Protein AF-A0A2E0RN48-F1 (afdb_monomer)

Radius of gyration: 16.46 Å; Cα contacts (8 Å, |Δi|>4): 132; chains: 1; bounding box: 46×25×38 Å

Mean predicted aligned error: 9.97 Å

Solvent-accessible surface area (backbone atoms only — not comparable to full-atom values): 5967 Å² total; per-residue (Å²): 136,84,85,84,77,69,91,80,60,86,75,94,68,83,80,81,78,86,72,81,78,79,84,78,49,62,66,33,27,38,16,39,38,27,37,59,39,62,66,19,54,60,51,52,50,53,51,50,50,57,47,45,76,76,25,59,44,66,44,75,46,80,44,44,25,54,81,74,37,91,24,60,94,44,75,77,44,69,69,55,51,52,60,38,63,72,58,34,81,47,73,50,70,46,90,45,119

Secondary structure (DSSP, 8-state):
------TTS--------S-------TTPEEEEEE-S-TTHHHHHHHHHHHHHHHS--SEEEEEEHHHHSS-TTSPPPHHHHHHHHTTEEEEEEE---

Foldseek 3Di:
DDDDDDPPPDDPDDDPPDDPDDDQQAQAEEEEEEQQDPCQVVVSVVVVVVCCVVHVHVYYHYYYCVVQHPGNVDDDDPVSVCSRPVGHPYYDYDDDD

pLDDT: mean 82.37, std 14.41, range [41.75, 96.75]

Nearest PDB structures (foldseek):
  1tvm-assembly1_A  TM=3.761E-01  e=6.369E-01  Escherichia coli
  6j0y-assembly1_A  TM=4.929E-01  e=2.825E+00  Saccharomyces cerevisiae S288C
  3dsr-assembly1_A  TM=5.364E-01  e=7.801E+00  Methanosarcina mazei
  6j0x-assembly4_D  TM=4.785E-01  e=5.560E+00  Saccharomyces cerevisiae S288C
  3tiv-assembly1_A  TM=4.454E-01  e=4.856E+00  Methanosarcina mazei Go1

Sequence (97 aa):
MQKLVDPTGAISGVESTGERWQLDLNGQTLGLLSNGKAKASDLLEAVARRLGDRFDLAGVIRADKSHEAAGPARPATPEIIDRLSSGAVAVLVASGD

Structure (mmCIF, N/CA/C/O backbone):
data_AF-A0A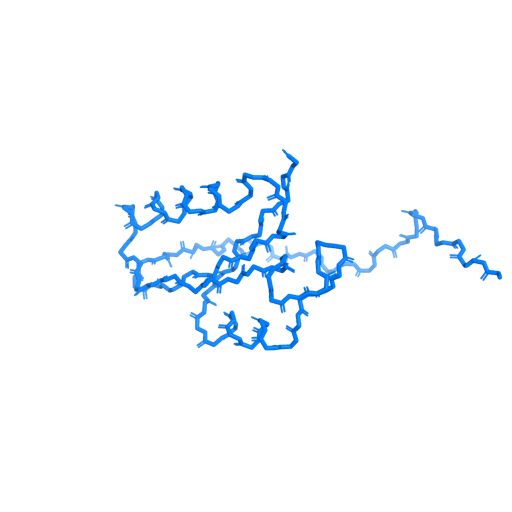2E0RN48-F1
#
_entry.id   AF-A0A2E0RN48-F1
#
loop_
_atom_site.group_PDB
_atom_site.id
_atom_site.type_symbol
_atom_site.label_atom_id
_atom_site.label_alt_id
_atom_site.label_comp_id
_atom_site.label_asym_id
_atom_site.label_entity_id
_atom_site.label_seq_id
_atom_site.pdbx_PDB_ins_code
_atom_site.Cartn_x
_atom_site.Cartn_y
_atom_site.Cartn_z
_atom_site.occupancy
_atom_site.B_iso_or_equiv
_atom_site.auth_seq_id
_atom_site.auth_comp_id
_atom_site.auth_asym_id
_atom_site.auth_atom_id
_atom_site.pdbx_PDB_model_num
ATOM 1 N N . MET A 1 1 ? 35.557 10.496 -14.706 1.00 41.75 1 MET A N 1
ATOM 2 C CA . MET A 1 1 ? 35.983 10.491 -13.288 1.00 41.75 1 MET A CA 1
ATOM 3 C C . MET A 1 1 ? 34.794 10.082 -12.434 1.00 41.75 1 MET A C 1
ATOM 5 O O . MET A 1 1 ? 33.852 10.855 -12.335 1.00 41.75 1 MET A O 1
ATOM 9 N N . GLN A 1 2 ? 34.781 8.860 -11.898 1.00 48.88 2 GLN A N 1
ATOM 10 C CA . GLN A 1 2 ? 33.768 8.443 -10.922 1.00 48.88 2 GLN A CA 1
ATOM 11 C C . GLN A 1 2 ? 34.180 8.950 -9.536 1.00 48.88 2 GLN A C 1
ATOM 13 O O . GLN A 1 2 ? 35.330 8.794 -9.133 1.00 48.88 2 GLN A O 1
ATOM 18 N N . LYS A 1 3 ? 33.248 9.597 -8.834 1.00 60.84 3 LYS A N 1
ATOM 19 C CA . LYS A 1 3 ? 33.436 10.075 -7.464 1.00 60.84 3 LYS A CA 1
ATOM 20 C C . LYS A 1 3 ? 33.211 8.887 -6.523 1.00 60.84 3 LYS A C 1
ATOM 22 O O . LYS A 1 3 ? 32.080 8.428 -6.394 1.00 60.84 3 LYS A O 1
ATOM 27 N N . LEU A 1 4 ? 34.287 8.364 -5.937 1.00 63.84 4 LEU A N 1
ATOM 28 C CA . LEU A 1 4 ? 34.234 7.304 -4.929 1.00 63.84 4 LEU A CA 1
ATOM 29 C C . LEU A 1 4 ? 33.629 7.889 -3.646 1.00 63.84 4 LEU A C 1
ATOM 31 O O . LEU A 1 4 ? 34.148 8.867 -3.110 1.00 63.84 4 LEU A O 1
ATOM 35 N N . VAL A 1 5 ? 32.498 7.342 -3.208 1.00 66.12 5 VAL A N 1
ATOM 36 C CA . VAL A 1 5 ? 31.827 7.741 -1.965 1.00 66.12 5 VAL A CA 1
ATOM 37 C C . VAL A 1 5 ? 32.396 6.894 -0.833 1.00 66.12 5 VAL A C 1
ATOM 39 O O . VAL A 1 5 ? 32.502 5.680 -0.983 1.00 66.12 5 VAL A O 1
ATOM 42 N N . ASP A 1 6 ? 32.774 7.537 0.270 1.00 77.88 6 ASP A N 1
ATOM 43 C CA . ASP A 1 6 ? 33.261 6.872 1.480 1.00 77.88 6 ASP A CA 1
ATOM 44 C C . ASP A 1 6 ? 32.086 6.180 2.206 1.00 77.88 6 ASP A C 1
ATOM 46 O O . ASP A 1 6 ? 31.199 6.876 2.710 1.00 77.88 6 ASP A O 1
ATOM 50 N N . PRO A 1 7 ? 32.043 4.833 2.267 1.00 60.16 7 PRO A N 1
ATOM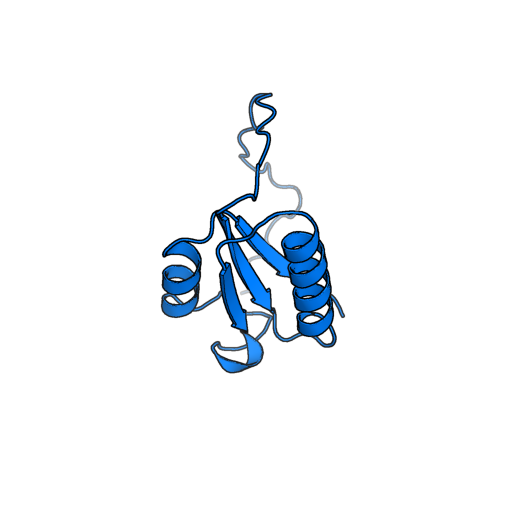 51 C CA . PRO A 1 7 ? 30.966 4.093 2.929 1.00 60.16 7 PRO A CA 1
ATOM 52 C C . PRO A 1 7 ? 31.031 4.164 4.465 1.00 60.16 7 PRO A C 1
ATOM 54 O O . PRO A 1 7 ? 30.113 3.695 5.133 1.00 60.16 7 PRO A O 1
ATOM 57 N N . THR A 1 8 ? 32.102 4.734 5.021 1.00 75.00 8 THR A N 1
ATOM 58 C CA . THR A 1 8 ? 32.360 4.899 6.461 1.00 75.00 8 THR A CA 1
ATOM 59 C C . THR A 1 8 ? 32.204 6.341 6.948 1.00 75.00 8 THR A C 1
ATOM 61 O O . THR A 1 8 ? 32.412 6.614 8.131 1.00 75.00 8 THR A O 1
ATOM 64 N N . GLY A 1 9 ? 31.815 7.270 6.068 1.00 72.50 9 GLY A N 1
ATOM 65 C CA . GLY A 1 9 ? 31.541 8.654 6.444 1.00 72.50 9 GLY A CA 1
ATOM 66 C C . GLY A 1 9 ? 30.435 8.754 7.499 1.00 72.50 9 GLY A C 1
ATOM 67 O O . GLY A 1 9 ? 29.478 7.980 7.493 1.00 72.50 9 GLY A O 1
ATOM 68 N N . ALA A 1 10 ? 30.559 9.719 8.413 1.00 63.59 10 ALA A N 1
ATOM 69 C CA . ALA A 1 10 ? 29.553 9.959 9.441 1.00 63.59 10 ALA A CA 1
ATOM 70 C C . ALA A 1 10 ? 28.183 10.231 8.794 1.00 63.59 10 ALA A C 1
ATOM 72 O O . ALA A 1 10 ? 27.998 11.226 8.092 1.00 63.59 10 ALA A O 1
ATOM 73 N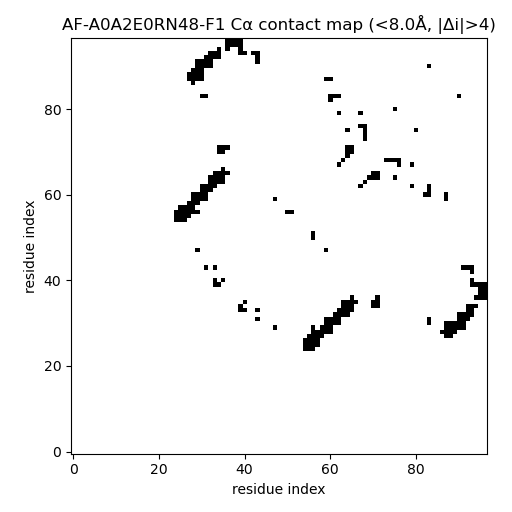 N . ILE A 1 11 ? 27.220 9.342 9.034 1.00 62.47 11 ILE A N 1
ATOM 74 C CA . ILE A 1 11 ? 25.829 9.557 8.642 1.00 62.47 11 ILE A CA 1
ATOM 75 C C . ILE A 1 11 ? 25.218 10.482 9.697 1.00 62.47 11 ILE A C 1
ATOM 77 O O . ILE A 1 11 ? 25.023 10.071 10.839 1.00 62.47 11 ILE A O 1
ATOM 81 N N . SER A 1 12 ? 24.914 11.732 9.339 1.00 60.91 12 SER A N 1
ATOM 82 C CA . SER A 1 12 ? 24.049 12.577 10.170 1.00 60.91 12 SER A CA 1
ATOM 83 C C . SER A 1 12 ? 22.633 12.000 10.150 1.00 60.91 12 SER A C 1
ATOM 85 O O . SER A 1 12 ? 21.836 12.315 9.271 1.00 60.91 12 SER A O 1
ATOM 87 N N . GLY A 1 13 ? 22.339 11.121 11.103 1.00 58.69 13 GLY A N 1
ATOM 88 C CA . GLY A 1 13 ? 20.995 10.654 11.418 1.00 58.69 13 GLY A CA 1
ATOM 89 C C . GLY A 1 13 ? 20.567 11.205 12.772 1.00 58.69 13 GLY A C 1
ATOM 90 O O . GLY A 1 13 ? 21.357 11.229 13.712 1.00 58.69 13 GLY A O 1
ATOM 91 N N . VAL A 1 14 ? 19.321 11.657 12.875 1.00 59.31 14 VAL A N 1
ATOM 92 C CA . VAL A 1 14 ? 18.684 11.889 14.173 1.00 59.31 14 VAL A CA 1
ATOM 93 C C . VAL A 1 14 ? 18.189 10.524 14.646 1.00 59.31 14 VAL A C 1
ATOM 95 O O . VAL A 1 14 ? 17.346 9.922 13.979 1.00 59.31 14 VAL A O 1
ATOM 98 N N . GLU A 1 15 ? 18.729 9.999 15.749 1.00 60.97 15 GLU A N 1
ATOM 99 C CA . GLU A 1 15 ? 18.121 8.839 16.406 1.00 60.97 15 GLU A CA 1
ATOM 100 C C . GLU A 1 15 ? 16.691 9.205 16.817 1.00 60.97 15 GLU A C 1
ATOM 102 O O . GLU A 1 15 ? 16.456 10.215 17.482 1.00 60.97 15 GLU A O 1
ATOM 107 N N . SER A 1 16 ? 15.726 8.394 16.383 1.00 60.94 16 SER A N 1
ATOM 108 C CA . SER A 1 16 ? 14.322 8.569 16.743 1.00 60.94 16 SER A CA 1
ATOM 109 C C . SER A 1 16 ? 14.179 8.442 18.262 1.00 60.94 16 SER A C 1
ATOM 111 O O . SER A 1 16 ? 14.479 7.403 18.852 1.00 60.94 16 SER A O 1
ATOM 113 N N . THR A 1 17 ? 13.755 9.526 18.908 1.00 55.69 17 THR A N 1
ATOM 114 C CA . THR A 1 17 ? 13.519 9.592 20.348 1.00 55.69 17 THR A CA 1
ATOM 115 C C . THR A 1 17 ? 12.349 8.691 20.718 1.00 55.69 17 THR A C 1
ATOM 117 O O . THR A 1 17 ? 11.221 9.121 20.549 1.00 55.69 17 THR A O 1
ATOM 120 N N . GLY A 1 18 ? 12.615 7.469 21.198 1.00 52.34 18 GLY A N 1
ATOM 121 C CA . GLY A 1 18 ? 11.863 6.677 22.198 1.00 52.34 18 GLY A CA 1
ATOM 122 C C . GLY A 1 18 ? 10.334 6.497 22.119 1.00 52.34 18 GLY A C 1
ATOM 123 O O . GLY A 1 18 ? 9.787 5.735 22.919 1.00 52.34 18 GLY A O 1
ATOM 124 N N . GLU A 1 19 ? 9.623 7.151 21.209 1.00 56.59 19 GLU A N 1
ATOM 125 C CA . GLU A 1 19 ? 8.175 7.124 21.109 1.00 56.59 19 GLU A CA 1
ATOM 126 C C . GLU A 1 19 ? 7.762 5.813 20.448 1.00 56.59 19 GLU A C 1
ATOM 128 O O . GLU A 1 19 ? 7.938 5.579 19.250 1.00 56.59 19 GLU A O 1
ATOM 133 N N . ARG A 1 20 ? 7.219 4.908 21.264 1.00 56.03 20 ARG A N 1
ATOM 134 C CA . ARG A 1 20 ? 6.541 3.713 20.769 1.00 56.03 20 ARG A CA 1
ATOM 135 C C . ARG A 1 20 ? 5.211 4.139 20.167 1.00 56.03 20 ARG A C 1
ATOM 137 O O . ARG A 1 20 ? 4.192 4.160 20.849 1.00 56.03 20 ARG A O 1
ATOM 144 N N . TRP A 1 21 ? 5.226 4.466 18.887 1.00 58.03 21 TRP A N 1
ATOM 145 C CA . TRP A 1 21 ? 4.008 4.569 18.104 1.00 58.03 21 TRP A CA 1
ATOM 146 C C . TRP A 1 21 ? 3.384 3.171 17.988 1.00 58.03 21 TRP A C 1
ATOM 148 O O . TRP A 1 21 ? 4.028 2.208 17.568 1.00 58.03 21 TRP A O 1
ATOM 158 N N . GLN A 1 22 ? 2.132 3.038 18.423 1.00 65.56 22 GLN A N 1
ATOM 159 C CA . GLN A 1 22 ? 1.303 1.891 18.075 1.00 65.56 22 GLN A CA 1
ATOM 160 C C . GLN A 1 22 ? 0.544 2.258 16.809 1.00 65.56 22 GLN A C 1
ATOM 162 O O . GLN A 1 22 ? -0.276 3.172 16.815 1.00 65.56 22 GLN A O 1
ATOM 167 N N . LEU A 1 23 ? 0.847 1.560 15.719 1.00 71.38 23 LEU A N 1
ATOM 168 C CA . LEU A 1 23 ? 0.084 1.684 14.490 1.00 71.38 23 LEU A CA 1
ATOM 169 C C . LEU A 1 23 ? -1.128 0.755 14.577 1.00 71.38 23 LEU A C 1
ATOM 171 O O . LEU A 1 23 ? -0.984 -0.460 14.423 1.00 71.38 23 LEU A O 1
ATOM 175 N N . ASP A 1 24 ? -2.304 1.324 14.840 1.00 85.38 24 ASP A N 1
ATOM 176 C CA . ASP A 1 24 ? -3.562 0.645 14.543 1.00 85.38 24 ASP A CA 1
ATOM 177 C C . ASP A 1 24 ? -3.877 0.823 13.056 1.00 85.38 24 ASP A C 1
ATOM 179 O O . ASP A 1 24 ? -3.822 1.929 12.517 1.00 85.38 24 ASP A O 1
ATOM 183 N N . LEU A 1 25 ? -4.166 -0.288 12.391 1.00 91.56 25 LEU A N 1
ATOM 184 C CA . LEU A 1 25 ? -4.469 -0.334 10.968 1.00 91.56 25 LEU A CA 1
ATOM 185 C C . LEU A 1 25 ? -5.977 -0.411 10.693 1.00 91.56 25 LEU A C 1
ATOM 187 O O . LEU A 1 25 ? -6.377 -0.342 9.534 1.00 91.56 25 LEU A O 1
ATOM 191 N N . ASN A 1 26 ? -6.824 -0.519 11.720 1.00 94.62 26 ASN A N 1
ATOM 192 C CA . ASN A 1 26 ? -8.275 -0.524 11.537 1.00 94.62 26 ASN A CA 1
ATOM 193 C C . ASN A 1 26 ? -8.759 0.778 10.880 1.00 94.62 26 ASN A C 1
ATOM 195 O O . ASN A 1 26 ? -8.426 1.882 11.314 1.00 94.62 26 ASN A O 1
ATOM 199 N N . GLY A 1 27 ? -9.533 0.644 9.805 1.00 95.19 27 GLY A N 1
ATOM 200 C CA . GLY A 1 27 ? -10.015 1.750 8.982 1.00 95.19 27 GLY A CA 1
ATOM 201 C C . GLY A 1 27 ? -8.922 2.485 8.199 1.00 95.19 27 GLY A C 1
ATOM 202 O O . GLY A 1 27 ? -9.210 3.513 7.588 1.00 95.19 27 GLY A O 1
ATOM 203 N N . GLN A 1 28 ? -7.676 2.000 8.200 1.00 95.69 28 GLN A N 1
ATOM 204 C CA . GLN A 1 28 ? -6.561 2.652 7.511 1.00 95.69 28 GLN A CA 1
ATOM 205 C C . GLN A 1 28 ? -6.327 2.070 6.118 1.00 95.69 28 GLN A C 1
ATOM 207 O O . GLN A 1 28 ? -6.677 0.928 5.821 1.00 95.69 28 GLN A O 1
ATOM 212 N N . THR A 1 29 ? -5.694 2.867 5.258 1.00 96.75 29 THR A N 1
ATOM 213 C CA . THR A 1 29 ? -5.252 2.433 3.929 1.00 96.75 29 THR A CA 1
ATOM 214 C C . THR A 1 29 ? -3.753 2.150 3.935 1.00 96.75 29 THR A C 1
ATOM 216 O O . THR A 1 29 ? -2.970 2.946 4.453 1.00 96.75 29 THR A O 1
ATOM 219 N N . LEU A 1 30 ? -3.337 1.033 3.335 1.00 95.88 30 LEU A N 1
ATOM 220 C CA . LEU A 1 30 ? -1.922 0.701 3.132 1.00 95.88 30 LEU A CA 1
ATOM 221 C C . LEU A 1 30 ? -1.485 0.967 1.692 1.00 95.88 30 LEU A C 1
ATOM 223 O O . LEU A 1 30 ? -2.248 0.777 0.752 1.00 95.88 30 LEU A O 1
ATOM 227 N N . GLY A 1 31 ? -0.230 1.356 1.508 1.00 96.50 31 GLY A N 1
ATOM 228 C CA . GLY A 1 31 ? 0.423 1.415 0.207 1.00 96.50 31 GLY A CA 1
ATOM 229 C C . GLY A 1 31 ? 1.297 0.185 -0.013 1.00 96.50 31 GLY A C 1
ATOM 230 O O . GLY A 1 31 ? 2.008 -0.237 0.895 1.00 96.50 31 GLY A O 1
ATOM 231 N N . LEU A 1 32 ? 1.292 -0.372 -1.219 1.00 95.06 32 LEU A N 1
ATOM 232 C CA . LEU A 1 32 ? 2.222 -1.408 -1.661 1.00 95.06 32 LEU A CA 1
ATOM 233 C C . LEU A 1 32 ? 3.036 -0.866 -2.829 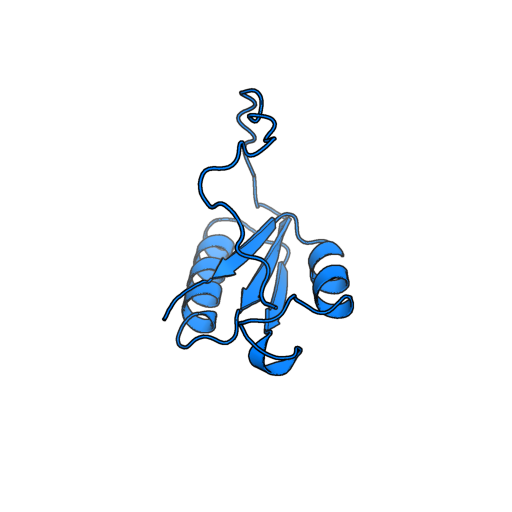1.00 95.06 32 LEU A C 1
ATOM 235 O O . LEU A 1 32 ? 2.468 -0.429 -3.830 1.00 95.06 32 LEU A O 1
ATOM 239 N N . LEU A 1 33 ? 4.359 -0.929 -2.713 1.00 92.88 33 LEU A N 1
ATOM 240 C CA . LEU A 1 33 ? 5.278 -0.573 -3.786 1.00 92.88 33 LEU A CA 1
ATOM 241 C C . LEU A 1 33 ? 6.123 -1.791 -4.161 1.00 92.88 33 LEU A C 1
ATOM 243 O O . LEU A 1 33 ? 7.076 -2.149 -3.461 1.00 92.88 33 LEU A O 1
ATOM 247 N N . SER A 1 34 ? 5.789 -2.411 -5.291 1.00 90.06 34 SER A N 1
ATOM 248 C CA . SER A 1 34 ? 6.623 -3.445 -5.890 1.00 90.06 34 SER A CA 1
ATOM 249 C C . SER A 1 34 ? 7.802 -2.808 -6.615 1.00 90.06 34 SER A C 1
ATOM 251 O O . SER A 1 34 ? 7.671 -1.838 -7.369 1.00 90.06 34 SER A O 1
ATOM 253 N N . ASN A 1 35 ? 8.987 -3.362 -6.376 1.00 83.00 35 ASN A N 1
ATOM 254 C CA . ASN A 1 35 ? 10.207 -2.932 -7.042 1.00 83.00 35 ASN A CA 1
ATOM 255 C C . ASN A 1 35 ? 10.400 -3.626 -8.405 1.00 83.00 35 ASN A C 1
ATOM 257 O O . ASN A 1 35 ? 11.460 -3.486 -9.002 1.00 83.00 35 ASN A O 1
ATOM 261 N N . GLY A 1 36 ? 9.428 -4.408 -8.885 1.00 76.75 36 GLY A N 1
ATOM 262 C CA . GLY A 1 36 ? 9.541 -5.130 -10.153 1.00 76.75 36 GLY A CA 1
ATOM 263 C C . GLY A 1 36 ? 10.475 -6.344 -10.123 1.00 76.75 36 GLY A C 1
ATOM 264 O O . GLY A 1 36 ? 10.870 -6.848 -11.171 1.00 76.75 36 GLY A O 1
ATOM 265 N N . LYS A 1 37 ? 10.872 -6.802 -8.929 1.00 79.25 37 LYS A N 1
ATOM 266 C CA . LYS A 1 37 ? 11.626 -8.048 -8.758 1.00 79.25 37 LYS A CA 1
ATOM 267 C C . LYS A 1 37 ? 10.672 -9.243 -8.681 1.00 79.25 37 LYS A C 1
ATOM 269 O O . LYS A 1 37 ? 9.521 -9.096 -8.259 1.00 79.25 37 LYS A O 1
ATOM 274 N N . ALA A 1 38 ? 11.151 -10.420 -9.081 1.00 75.06 38 ALA A N 1
ATOM 275 C CA . ALA A 1 38 ? 10.348 -11.636 -9.074 1.00 75.06 38 ALA A CA 1
ATOM 276 C C . ALA A 1 38 ? 9.787 -11.907 -7.667 1.00 75.06 38 ALA A C 1
ATOM 278 O O . ALA A 1 38 ? 10.446 -11.652 -6.663 1.00 75.06 38 ALA A O 1
ATOM 279 N N . LYS A 1 39 ? 8.537 -12.381 -7.588 1.00 80.25 39 LYS A N 1
ATOM 280 C CA . LYS A 1 39 ? 7.822 -12.726 -6.337 1.00 80.25 39 LYS A CA 1
ATOM 281 C C . LYS A 1 39 ? 7.593 -11.585 -5.334 1.00 80.25 39 LYS A C 1
ATOM 283 O O . LYS A 1 39 ? 6.862 -11.783 -4.365 1.00 80.25 39 LYS A O 1
ATOM 288 N N . ALA A 1 40 ? 8.155 -10.394 -5.548 1.00 82.94 40 ALA A N 1
ATOM 289 C CA . ALA A 1 40 ? 7.969 -9.251 -4.657 1.00 82.94 40 ALA A CA 1
ATOM 290 C C . ALA A 1 40 ? 6.491 -8.843 -4.577 1.00 82.94 40 ALA A C 1
ATOM 292 O O . ALA A 1 40 ? 5.978 -8.605 -3.485 1.00 82.94 40 ALA A O 1
ATOM 293 N N . SER A 1 41 ? 5.800 -8.830 -5.719 1.00 86.00 41 SER A N 1
ATOM 294 C CA . SER A 1 41 ? 4.368 -8.528 -5.784 1.00 86.00 41 SER A CA 1
ATOM 295 C C . SER A 1 41 ? 3.534 -9.571 -5.032 1.00 86.00 41 SER A C 1
ATOM 297 O O . SER A 1 41 ? 2.713 -9.196 -4.202 1.00 86.00 41 SER A O 1
ATOM 299 N N . ASP A 1 42 ? 3.798 -10.867 -5.225 1.00 88.94 42 ASP A N 1
ATOM 300 C CA . ASP A 1 42 ? 3.058 -11.942 -4.542 1.00 88.94 42 ASP A CA 1
ATOM 301 C C . ASP A 1 42 ? 3.234 -11.887 -3.021 1.00 88.94 42 ASP A C 1
ATOM 303 O O . ASP A 1 42 ? 2.275 -12.061 -2.268 1.00 88.94 42 ASP A O 1
ATOM 307 N N . LEU A 1 43 ? 4.456 -11.602 -2.557 1.00 90.19 43 LEU A N 1
ATOM 308 C CA . LEU A 1 43 ? 4.738 -11.411 -1.138 1.00 90.19 43 LEU A CA 1
ATOM 309 C C . LEU A 1 43 ? 3.965 -10.214 -0.575 1.00 90.19 43 LEU A C 1
ATOM 311 O O . LEU A 1 43 ? 3.343 -10.334 0.480 1.00 90.19 43 LEU A O 1
ATOM 315 N N . LEU A 1 44 ? 3.994 -9.070 -1.267 1.00 93.00 44 LEU A N 1
ATOM 316 C CA . LEU A 1 44 ? 3.282 -7.866 -0.836 1.00 93.00 44 LEU A CA 1
ATOM 317 C C . LEU A 1 44 ? 1.771 -8.099 -0.775 1.00 93.00 44 LEU A C 1
ATOM 319 O O . LEU A 1 44 ? 1.142 -7.703 0.204 1.00 93.00 44 LEU A O 1
ATOM 323 N N . GLU A 1 45 ? 1.197 -8.795 -1.756 1.00 92.62 45 GLU A N 1
ATOM 324 C CA . GLU A 1 45 ? -0.224 -9.150 -1.748 1.00 92.62 45 GLU A CA 1
ATOM 325 C C . GLU A 1 45 ? -0.567 -10.127 -0.619 1.00 92.62 45 GLU A C 1
ATOM 327 O O . GLU A 1 45 ? -1.585 -9.960 0.054 1.00 92.62 45 GLU A O 1
ATOM 332 N N . ALA A 1 46 ? 0.280 -11.125 -0.356 1.00 93.88 46 ALA A N 1
ATOM 333 C CA . ALA A 1 46 ? 0.076 -12.055 0.752 1.00 93.88 46 ALA A CA 1
ATOM 334 C C . ALA A 1 46 ? 0.123 -11.341 2.114 1.00 93.88 46 ALA A C 1
ATOM 336 O O . ALA A 1 46 ? -0.700 -11.616 2.991 1.00 93.88 46 ALA A O 1
ATOM 337 N N . VAL A 1 47 ? 1.053 -10.396 2.286 1.00 93.56 47 VAL A N 1
ATOM 338 C CA . VAL A 1 47 ? 1.137 -9.560 3.490 1.00 93.56 47 VAL A CA 1
ATOM 339 C C . VAL A 1 47 ? -0.091 -8.661 3.606 1.00 93.56 47 VAL A C 1
ATOM 341 O O . VAL A 1 47 ? -0.701 -8.621 4.6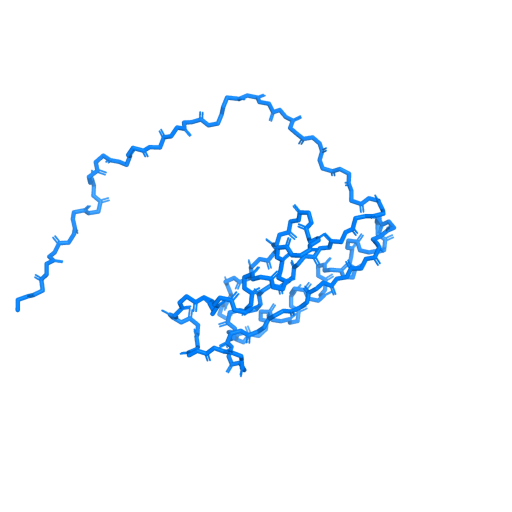71 1.00 93.56 47 VAL A O 1
ATOM 344 N N . ALA A 1 48 ? -0.498 -7.991 2.527 1.00 94.06 48 ALA A N 1
ATOM 345 C CA . ALA A 1 48 ? -1.667 -7.118 2.525 1.00 94.06 48 ALA A CA 1
ATOM 346 C C . ALA A 1 48 ? -2.957 -7.874 2.852 1.00 94.06 48 ALA A C 1
ATOM 348 O O . ALA A 1 48 ? -3.739 -7.394 3.666 1.00 94.06 48 ALA A O 1
ATOM 349 N N . ARG A 1 49 ? -3.148 -9.081 2.300 1.00 95.38 49 ARG A N 1
ATOM 350 C CA . ARG A 1 49 ? -4.267 -9.963 2.667 1.00 95.38 49 ARG A CA 1
ATOM 351 C C . ARG A 1 49 ? -4.242 -10.303 4.147 1.00 95.38 49 ARG A C 1
ATOM 353 O O . ARG A 1 49 ? -5.228 -10.092 4.833 1.00 95.38 49 ARG A O 1
ATOM 360 N N . ARG A 1 50 ? -3.097 -10.747 4.668 1.00 95.56 50 ARG A N 1
ATOM 361 C CA . ARG A 1 50 ? -2.977 -11.111 6.086 1.00 95.56 50 ARG A CA 1
ATOM 362 C C . ARG A 1 50 ? -3.213 -9.922 7.023 1.00 95.56 50 ARG A C 1
ATOM 364 O O . ARG A 1 50 ? -3.707 -10.116 8.130 1.00 95.56 50 ARG A O 1
ATOM 371 N N . LEU A 1 51 ? -2.837 -8.713 6.605 1.00 93.88 51 LEU A N 1
ATOM 372 C CA . LEU A 1 51 ? -3.130 -7.488 7.345 1.00 93.88 51 LEU A CA 1
ATOM 373 C C . LEU A 1 51 ? -4.606 -7.099 7.226 1.00 93.88 51 LEU A C 1
ATOM 375 O O . LEU A 1 51 ? -5.177 -6.755 8.247 1.00 93.88 51 LEU A O 1
ATOM 379 N N . GLY A 1 52 ? -5.230 -7.231 6.055 1.00 94.06 52 GLY A N 1
ATOM 380 C CA . GLY A 1 52 ? -6.669 -7.009 5.859 1.00 94.06 52 GLY A CA 1
ATOM 381 C C . GLY A 1 52 ? -7.564 -8.012 6.591 1.00 94.06 52 GLY A C 1
ATOM 382 O O . GLY A 1 52 ? -8.630 -7.656 7.069 1.00 94.06 52 GLY A O 1
ATOM 383 N N . ASP A 1 53 ? -7.123 -9.260 6.742 1.00 93.62 53 ASP A N 1
ATOM 384 C CA . ASP A 1 53 ? -7.859 -10.263 7.520 1.00 93.62 53 ASP A CA 1
ATOM 385 C C . ASP A 1 53 ? -7.766 -9.988 9.031 1.00 93.62 53 ASP A C 1
ATOM 387 O O . ASP A 1 53 ? -8.644 -10.368 9.805 1.00 93.62 53 ASP A O 1
ATOM 391 N N . ARG A 1 54 ? -6.662 -9.371 9.474 1.00 94.00 54 ARG A N 1
ATOM 392 C CA . ARG A 1 54 ? -6.390 -9.088 10.890 1.00 94.00 54 ARG A CA 1
ATOM 393 C C . ARG A 1 54 ? -6.918 -7.725 11.335 1.00 94.00 54 ARG A C 1
ATOM 395 O O . ARG A 1 54 ? -7.280 -7.574 12.499 1.00 94.00 54 ARG A O 1
ATOM 402 N N . PHE A 1 55 ? -6.878 -6.750 10.443 1.00 92.19 55 PHE A N 1
ATOM 403 C CA . PHE A 1 55 ? -7.252 -5.363 10.661 1.00 92.19 55 PHE A CA 1
ATOM 404 C C . PHE A 1 55 ? -8.254 -4.984 9.582 1.00 92.19 55 PHE A C 1
ATOM 406 O O . PHE A 1 55 ? -8.035 -5.308 8.420 1.00 92.19 55 PHE A O 1
ATOM 413 N N . ASP A 1 56 ? -9.313 -4.271 9.942 1.00 93.56 56 ASP A N 1
ATOM 414 C CA . ASP A 1 56 ? -10.354 -3.854 8.997 1.00 93.56 56 ASP A CA 1
ATOM 415 C C . ASP A 1 56 ? -9.848 -2.713 8.095 1.00 93.56 56 ASP A C 1
ATOM 417 O O . ASP A 1 56 ? -10.198 -1.549 8.278 1.00 93.56 56 ASP A O 1
ATOM 421 N N . LEU A 1 57 ? -8.912 -3.015 7.188 1.00 95.62 57 LEU A N 1
ATOM 422 C CA . LEU A 1 57 ? -8.282 -2.026 6.314 1.00 95.62 57 LEU A CA 1
ATOM 423 C C . LEU A 1 57 ? -9.342 -1.363 5.429 1.00 95.62 57 LEU A C 1
ATOM 425 O O . LEU A 1 57 ? -10.081 -2.040 4.717 1.00 95.62 57 LEU A O 1
ATOM 429 N N . ALA A 1 58 ? -9.336 -0.032 5.369 1.00 95.88 58 ALA A N 1
ATOM 430 C CA . ALA A 1 58 ? -10.201 0.709 4.452 1.00 95.88 58 ALA A CA 1
ATOM 431 C C . ALA A 1 58 ? -9.816 0.494 2.979 1.00 95.88 58 ALA A C 1
ATOM 433 O O . ALA A 1 58 ? -10.651 0.642 2.086 1.00 95.88 58 ALA A O 1
ATOM 434 N N . GLY A 1 59 ? -8.554 0.148 2.705 1.00 95.81 59 GLY A N 1
ATOM 435 C CA . GLY A 1 59 ? -8.106 -0.117 1.346 1.00 95.81 59 GLY A CA 1
ATOM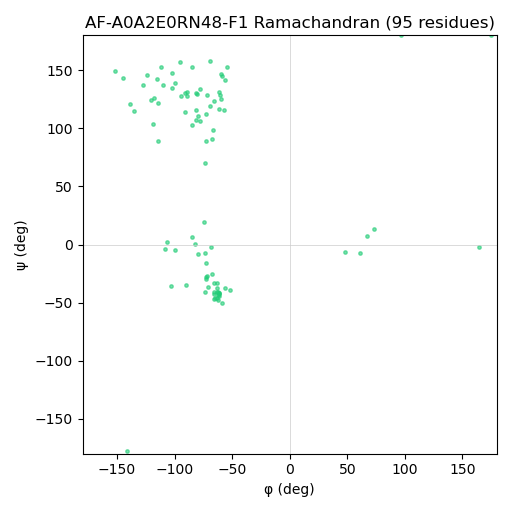 436 C C . GLY A 1 59 ? -6.612 -0.374 1.202 1.00 95.81 59 GLY A C 1
ATOM 437 O O . GLY A 1 59 ? -5.837 -0.347 2.161 1.00 95.81 59 GLY A O 1
ATOM 438 N N . VAL A 1 60 ? -6.208 -0.619 -0.046 1.00 96.69 60 VAL A N 1
ATOM 439 C CA . VAL A 1 60 ? -4.808 -0.820 -0.428 1.00 96.69 60 VAL A CA 1
ATOM 440 C C . VAL A 1 60 ? -4.513 -0.101 -1.746 1.00 96.69 60 VAL A C 1
ATOM 442 O O . VAL A 1 60 ? -5.111 -0.421 -2.775 1.00 96.69 60 VAL A O 1
ATOM 445 N N . ILE A 1 61 ? -3.559 0.829 -1.725 1.00 96.69 61 ILE A N 1
ATOM 446 C CA . ILE A 1 61 ? -3.033 1.533 -2.900 1.00 96.69 61 ILE A CA 1
ATOM 447 C C . ILE A 1 61 ? -1.835 0.751 -3.436 1.00 96.69 61 ILE A C 1
ATOM 449 O O . ILE A 1 61 ? -0.935 0.400 -2.679 1.00 96.69 61 ILE A O 1
ATOM 453 N N . ARG A 1 62 ? -1.800 0.478 -4.741 1.00 94.12 62 ARG A N 1
ATOM 454 C CA . ARG A 1 62 ? -0.754 -0.339 -5.373 1.00 94.12 62 ARG A CA 1
ATOM 455 C C . ARG A 1 62 ? 0.066 0.478 -6.352 1.00 94.12 62 ARG A C 1
ATOM 457 O O . ARG A 1 62 ? -0.478 1.319 -7.062 1.00 94.12 62 ARG A O 1
ATOM 464 N N . ALA A 1 63 ? 1.359 0.194 -6.391 1.00 92.50 63 ALA A N 1
ATOM 465 C CA . ALA A 1 63 ? 2.279 0.704 -7.387 1.00 92.50 63 ALA A CA 1
ATOM 466 C C . ALA A 1 63 ? 3.347 -0.335 -7.729 1.00 92.50 63 ALA A C 1
ATOM 468 O O . ALA A 1 63 ? 3.841 -1.042 -6.848 1.00 92.50 63 ALA A O 1
ATOM 469 N N . ASP A 1 64 ? 3.739 -0.388 -8.995 1.00 89.44 64 ASP A N 1
ATOM 470 C CA . ASP A 1 64 ? 4.773 -1.287 -9.484 1.00 89.44 64 ASP A CA 1
ATOM 471 C C . ASP A 1 64 ? 5.750 -0.574 -10.421 1.00 89.44 64 ASP A C 1
ATOM 473 O O . ASP A 1 64 ? 5.426 -0.175 -11.541 1.00 89.44 64 ASP A O 1
ATOM 477 N N . LYS A 1 65 ? 7.003 -0.470 -9.978 1.00 88.06 65 LYS A N 1
ATOM 478 C CA . LYS A 1 65 ? 8.055 0.211 -10.731 1.00 88.06 65 LYS A CA 1
ATOM 479 C C . LYS A 1 65 ? 8.546 -0.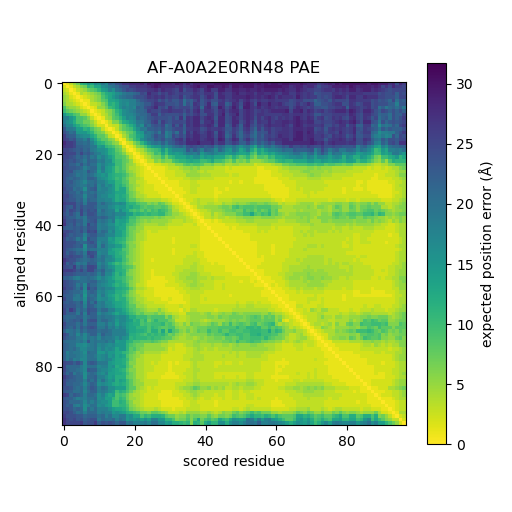544 -11.965 1.00 88.06 65 LYS A C 1
ATOM 481 O O . LYS A 1 65 ? 9.215 0.093 -12.776 1.00 88.06 65 LYS A O 1
ATOM 486 N N . SER A 1 66 ? 8.277 -1.845 -12.139 1.00 83.62 66 SER A N 1
ATOM 487 C CA . SER A 1 66 ? 8.603 -2.502 -13.422 1.00 83.62 66 SER A CA 1
ATOM 488 C C . SER A 1 66 ? 7.673 -2.078 -14.547 1.00 83.62 66 SER A C 1
ATOM 490 O O . SER A 1 66 ? 8.074 -2.125 -15.706 1.00 83.62 66 SER A O 1
ATOM 492 N N . HIS A 1 67 ? 6.448 -1.679 -14.212 1.00 80.06 67 HIS A N 1
ATOM 493 C CA . HIS A 1 67 ? 5.422 -1.332 -15.190 1.00 80.06 67 HIS A CA 1
ATOM 494 C C . HIS A 1 67 ? 5.239 0.182 -15.319 1.00 80.06 67 HIS A C 1
ATOM 496 O O . HIS A 1 67 ? 5.002 0.687 -16.410 1.00 80.06 67 HIS A O 1
ATOM 502 N N . GLU A 1 68 ? 5.368 0.904 -14.207 1.00 83.62 68 GLU A N 1
ATOM 503 C CA . GLU A 1 68 ? 5.001 2.319 -14.102 1.00 83.62 68 GLU A CA 1
ATOM 504 C C . GLU A 1 68 ? 6.219 3.251 -14.003 1.00 83.62 68 GLU A C 1
ATOM 506 O O . GLU A 1 68 ? 6.072 4.468 -13.976 1.00 83.62 68 GLU A O 1
ATOM 511 N N . ALA A 1 69 ? 7.437 2.704 -13.942 1.00 82.94 69 ALA A N 1
ATOM 512 C CA . ALA A 1 69 ? 8.666 3.483 -13.850 1.00 82.94 69 ALA A CA 1
ATOM 513 C C . ALA A 1 69 ? 9.795 2.866 -14.689 1.00 82.94 69 ALA A C 1
ATOM 515 O O . ALA A 1 69 ? 9.639 1.846 -15.354 1.00 82.94 69 ALA A O 1
ATOM 516 N N . ALA A 1 70 ? 10.980 3.476 -14.631 1.00 81.69 70 ALA A N 1
ATOM 517 C CA . ALA A 1 70 ? 12.174 3.017 -15.344 1.00 81.69 70 ALA A CA 1
ATOM 518 C C . ALA A 1 70 ? 12.839 1.761 -14.723 1.00 81.69 70 ALA A C 1
ATOM 520 O O . ALA A 1 70 ? 14.021 1.503 -14.966 1.00 81.69 70 ALA A O 1
ATOM 521 N N . GLY A 1 71 ? 12.107 0.995 -13.907 1.00 77.00 71 GLY A N 1
ATOM 522 C CA . GLY A 1 71 ? 12.551 -0.268 -13.322 1.00 77.00 71 GLY A CA 1
ATOM 523 C C . GLY A 1 71 ? 13.116 -0.196 -11.889 1.00 77.00 71 GLY A C 1
ATOM 524 O O . GLY A 1 71 ? 13.201 0.876 -11.280 1.00 77.00 71 GLY A O 1
ATOM 525 N N . PRO A 1 72 ? 13.530 -1.356 -11.334 1.00 75.75 72 PRO A N 1
ATOM 526 C CA . PRO A 1 72 ? 13.872 -1.532 -9.917 1.00 75.75 72 PRO A CA 1
ATOM 527 C C . PRO A 1 72 ? 14.949 -0.589 -9.378 1.00 75.75 72 PRO A C 1
ATOM 529 O O . PRO A 1 72 ? 14.909 -0.149 -8.227 1.00 75.75 72 PRO A O 1
ATOM 532 N N . ALA A 1 73 ? 15.946 -0.305 -10.217 1.00 77.56 73 ALA A N 1
ATOM 533 C CA . ALA A 1 73 ? 17.137 0.458 -9.855 1.00 77.56 73 ALA A CA 1
ATOM 534 C C . ALA A 1 73 ? 16.922 1.980 -9.904 1.00 77.56 73 ALA A C 1
ATOM 536 O O . ALA A 1 73 ? 17.858 2.745 -9.672 1.00 77.56 73 ALA A O 1
ATOM 537 N N . ARG A 1 74 ? 15.711 2.434 -10.242 1.00 83.25 74 ARG A N 1
ATOM 538 C CA . ARG A 1 74 ? 15.375 3.852 -10.353 1.00 83.25 74 ARG A CA 1
ATOM 539 C C . ARG A 1 74 ? 14.393 4.271 -9.252 1.00 83.25 74 ARG A C 1
ATOM 541 O O . ARG A 1 74 ? 13.635 3.430 -8.746 1.00 83.25 74 ARG A O 1
ATOM 548 N N . PRO A 1 75 ? 14.416 5.557 -8.849 1.00 85.12 75 PRO A N 1
ATOM 549 C CA . PRO A 1 75 ? 13.398 6.115 -7.965 1.00 85.12 75 PRO A CA 1
ATOM 550 C C . PRO A 1 75 ? 11.990 5.899 -8.529 1.00 85.12 75 PRO A C 1
ATOM 552 O O . PRO A 1 75 ? 11.815 5.806 -9.745 1.00 85.12 75 PRO A O 1
ATOM 555 N N . ALA A 1 76 ? 10.995 5.824 -7.644 1.00 89.31 76 ALA A N 1
ATOM 556 C CA . ALA A 1 76 ? 9.600 5.914 -8.062 1.00 89.31 76 ALA A CA 1
ATOM 557 C C . ALA A 1 76 ? 9.356 7.268 -8.748 1.00 89.31 76 ALA A C 1
ATOM 559 O O . ALA A 1 76 ? 9.992 8.265 -8.392 1.00 89.31 76 ALA A O 1
ATOM 560 N N . THR A 1 77 ? 8.464 7.299 -9.735 1.00 92.31 77 THR A N 1
ATOM 561 C CA . THR A 1 77 ? 8.089 8.559 -10.383 1.00 92.31 77 THR A CA 1
ATOM 562 C C . THR A 1 77 ? 7.292 9.428 -9.405 1.00 92.31 77 THR A C 1
ATOM 564 O O . THR A 1 77 ? 6.702 8.890 -8.458 1.00 92.31 77 THR A O 1
ATOM 567 N N . PRO A 1 78 ? 7.242 10.756 -9.611 1.00 92.56 78 PRO A N 1
ATOM 568 C CA . PRO A 1 78 ? 6.384 11.629 -8.818 1.00 92.56 78 PRO A CA 1
ATOM 569 C C . PRO A 1 78 ? 4.931 11.144 -8.773 1.00 92.56 78 PRO A C 1
ATOM 571 O O . PRO A 1 78 ? 4.357 11.119 -7.694 1.00 92.56 78 PRO A O 1
ATOM 574 N N . GLU A 1 79 ? 4.372 10.625 -9.878 1.00 94.12 79 GLU A N 1
ATOM 575 C CA . GLU A 1 79 ? 2.984 10.138 -9.876 1.00 94.12 79 GLU A CA 1
ATOM 576 C C . GLU A 1 79 ? 2.772 8.945 -8.931 1.00 94.12 79 GLU A C 1
ATOM 578 O O . GLU A 1 79 ? 1.741 8.850 -8.264 1.00 94.12 79 GLU A O 1
ATOM 583 N N . ILE A 1 80 ? 3.747 8.032 -8.837 1.00 93.69 80 ILE A N 1
ATOM 584 C CA . ILE A 1 80 ? 3.687 6.902 -7.900 1.00 93.69 80 ILE A CA 1
ATOM 585 C C . ILE A 1 80 ? 3.739 7.402 -6.453 1.00 93.69 80 ILE A C 1
ATOM 587 O O . ILE A 1 80 ? 2.998 6.902 -5.605 1.00 93.69 80 ILE A O 1
ATOM 591 N N . ILE A 1 81 ? 4.615 8.369 -6.169 1.00 92.94 81 ILE A N 1
ATOM 592 C CA . ILE A 1 81 ? 4.756 8.955 -4.832 1.00 92.94 81 ILE A CA 1
ATOM 593 C C . ILE A 1 81 ? 3.480 9.700 -4.434 1.00 92.94 81 ILE A C 1
ATOM 595 O O . ILE A 1 81 ? 2.962 9.472 -3.340 1.00 92.94 81 ILE A O 1
ATOM 599 N N . ASP A 1 82 ? 2.927 10.514 -5.330 1.00 95.19 82 ASP A N 1
ATOM 600 C CA . ASP A 1 82 ? 1.692 11.262 -5.098 1.00 95.19 82 ASP A CA 1
ATOM 601 C C . ASP A 1 82 ? 0.521 10.307 -4.846 1.00 95.19 82 ASP A C 1
ATOM 603 O O . ASP A 1 82 ? -0.215 10.457 -3.873 1.00 95.19 82 ASP A O 1
ATOM 607 N N . ARG A 1 83 ? 0.399 9.242 -5.649 1.00 95.31 83 ARG A N 1
ATOM 608 C CA . ARG A 1 83 ? -0.635 8.217 -5.457 1.00 95.31 83 ARG A CA 1
ATOM 609 C C . ARG A 1 83 ? -0.504 7.493 -4.119 1.00 95.31 83 ARG A C 1
ATOM 611 O O . ARG A 1 83 ? -1.508 7.245 -3.466 1.00 95.31 83 ARG A O 1
ATOM 618 N N . LEU A 1 84 ? 0.704 7.119 -3.701 1.00 94.44 84 LEU A N 1
ATOM 619 C CA . LEU A 1 84 ? 0.902 6.430 -2.421 1.00 94.44 84 LEU A CA 1
ATOM 620 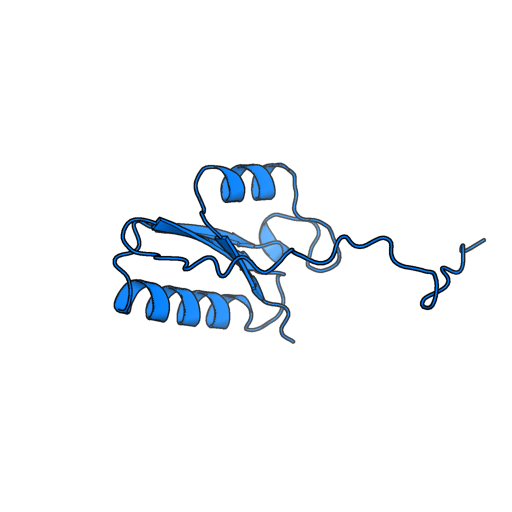C C . LEU A 1 84 ? 0.671 7.366 -1.227 1.00 94.44 84 LEU A C 1
ATOM 622 O O . LEU A 1 84 ? 0.115 6.948 -0.216 1.00 94.44 84 LEU A O 1
ATOM 626 N N . SER A 1 85 ? 1.053 8.635 -1.348 1.00 93.56 85 SER A N 1
ATOM 627 C CA . SER A 1 85 ? 0.889 9.636 -0.286 1.00 93.56 85 SER A CA 1
ATOM 628 C C . SER A 1 85 ? -0.522 10.225 -0.189 1.00 93.56 85 SER A C 1
ATOM 630 O O . SER A 1 85 ? -0.829 10.883 0.802 1.00 93.56 85 SER A O 1
ATOM 632 N N . SER A 1 86 ? -1.418 9.938 -1.141 1.00 94.44 86 SER A N 1
ATOM 633 C CA . SER A 1 86 ? -2.788 10.470 -1.152 1.00 94.44 86 SER A CA 1
ATOM 634 C C . SER A 1 86 ? -3.697 9.930 -0.039 1.00 94.44 86 SER A C 1
ATOM 636 O O . SER A 1 86 ? -4.866 10.304 0.023 1.00 94.44 86 SER A O 1
ATOM 638 N N . GLY A 1 87 ? -3.210 9.013 0.800 1.00 91.25 87 GLY A N 1
ATOM 639 C CA . GLY A 1 87 ? -4.007 8.434 1.881 1.00 91.25 87 GLY A CA 1
ATOM 640 C C . GLY A 1 87 ? -3.455 7.161 2.516 1.00 91.25 87 GLY A C 1
ATOM 641 O O . GLY A 1 87 ? -4.070 6.661 3.456 1.00 91.25 87 GLY A O 1
ATOM 642 N N . ALA A 1 88 ? -2.327 6.612 2.046 1.00 94.81 88 ALA A N 1
ATOM 643 C CA . ALA A 1 88 ? -1.714 5.488 2.741 1.00 94.81 88 ALA A CA 1
ATOM 644 C C . ALA A 1 88 ? -1.069 5.950 4.055 1.00 94.81 88 ALA A C 1
ATOM 646 O O . ALA A 1 88 ? -0.239 6.857 4.060 1.00 94.81 88 ALA A O 1
ATOM 647 N N . VAL A 1 89 ? -1.395 5.276 5.160 1.00 92.75 89 VAL A N 1
ATOM 648 C CA . VAL A 1 89 ? -0.758 5.531 6.463 1.00 92.75 89 VAL A CA 1
ATOM 649 C C . VAL A 1 89 ? 0.678 5.001 6.504 1.00 92.75 89 VAL A C 1
ATOM 651 O O . VAL A 1 89 ? 1.532 5.517 7.219 1.00 92.75 89 VAL A O 1
ATOM 654 N N . ALA A 1 90 ? 0.952 3.958 5.720 1.00 91.69 90 ALA A N 1
ATOM 655 C CA . ALA A 1 90 ? 2.263 3.349 5.575 1.00 91.69 90 ALA A CA 1
ATOM 656 C C . ALA A 1 90 ? 2.396 2.712 4.191 1.00 91.69 90 ALA A C 1
ATOM 658 O O . ALA A 1 90 ? 1.415 2.219 3.630 1.00 91.69 90 ALA A O 1
ATOM 659 N N . VAL A 1 91 ? 3.621 2.681 3.663 1.00 93.12 91 VAL A N 1
ATOM 660 C CA . VAL A 1 91 ? 3.946 2.016 2.396 1.00 93.12 91 VAL A CA 1
ATOM 661 C C . VAL A 1 91 ? 4.869 0.835 2.667 1.00 93.12 91 VAL A C 1
ATOM 663 O O . VAL A 1 91 ? 5.963 0.998 3.207 1.00 93.12 91 VAL A O 1
ATOM 666 N N . LEU A 1 92 ? 4.440 -0.357 2.265 1.00 92.00 92 LEU A N 1
ATOM 667 C CA . LEU A 1 92 ? 5.251 -1.564 2.289 1.00 92.00 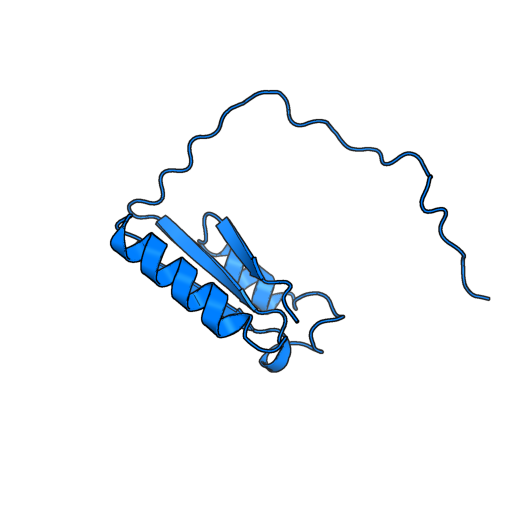92 LEU A CA 1
ATOM 668 C C . LEU A 1 92 ? 6.012 -1.688 0.973 1.00 92.00 92 LEU A C 1
ATOM 670 O O . LEU A 1 92 ? 5.427 -1.653 -0.111 1.00 92.00 92 LEU A O 1
ATOM 674 N N . VAL A 1 93 ? 7.325 -1.861 1.081 1.00 89.81 93 VAL A N 1
ATOM 675 C CA . VAL A 1 93 ? 8.215 -2.044 -0.065 1.00 89.81 93 VAL A CA 1
ATOM 676 C C . VAL A 1 93 ? 8.904 -3.389 0.080 1.00 89.81 93 VAL A C 1
ATOM 678 O O . VAL A 1 93 ? 9.565 -3.645 1.086 1.00 89.81 93 VAL A O 1
ATOM 681 N N . ALA A 1 94 ? 8.775 -4.246 -0.927 1.00 78.81 94 ALA A N 1
ATOM 682 C CA . ALA A 1 94 ? 9.522 -5.494 -0.973 1.00 78.81 94 ALA A CA 1
ATOM 683 C C . ALA A 1 94 ? 10.804 -5.311 -1.788 1.00 78.81 94 ALA A C 1
ATOM 685 O O . ALA A 1 94 ? 10.788 -4.869 -2.939 1.00 78.81 94 ALA A O 1
ATOM 686 N N . SER A 1 95 ? 11.927 -5.700 -1.192 1.00 67.94 95 SER A N 1
ATOM 687 C CA . SER A 1 95 ? 13.180 -5.937 -1.902 1.00 67.94 95 SER A CA 1
ATOM 688 C C . SER A 1 95 ? 13.484 -7.428 -1.786 1.00 67.94 95 SER A C 1
ATOM 690 O O . SER A 1 95 ? 14.103 -7.855 -0.820 1.00 67.94 95 SER A O 1
ATOM 692 N N . GLY A 1 96 ? 12.983 -8.228 -2.723 1.00 59.97 96 GLY A N 1
ATOM 693 C CA . GLY A 1 96 ? 13.257 -9.669 -2.799 1.00 59.97 96 GLY A CA 1
ATOM 694 C C . GLY A 1 96 ? 13.839 -10.017 -4.160 1.00 59.97 96 GLY A C 1
ATOM 695 O O . GLY A 1 96 ? 13.490 -9.341 -5.113 1.00 59.97 96 GLY A O 1
ATOM 696 N N . ASP A 1 97 ? 14.739 -10.989 -4.235 1.00 53.38 97 ASP A N 1
ATOM 697 C CA . ASP A 1 97 ? 15.146 -11.651 -5.487 1.00 53.38 97 ASP A CA 1
ATOM 698 C C . ASP A 1 97 ? 14.319 -12.941 -5.658 1.00 53.38 97 ASP A C 1
ATOM 700 O O . ASP A 1 97 ? 14.069 -13.601 -4.616 1.00 53.38 97 ASP A O 1
#